Protein AF-A0A968FQK7-F1 (afdb_monomer_lite)

Structure (mmCIF, N/CA/C/O backbone):
data_AF-A0A968FQK7-F1
#
_entry.id   AF-A0A968FQK7-F1
#
loop_
_atom_site.group_PDB
_atom_site.id
_atom_site.type_symbol
_atom_site.label_atom_id
_atom_site.label_alt_id
_atom_site.label_comp_id
_atom_site.label_asym_id
_atom_site.label_entity_id
_atom_site.label_seq_id
_atom_site.pdbx_PDB_ins_code
_atom_site.Cartn_x
_atom_site.Cartn_y
_atom_site.Cartn_z
_atom_site.occupancy
_atom_site.B_iso_or_equiv
_atom_site.auth_seq_id
_atom_site.auth_comp_id
_atom_site.auth_asym_id
_atom_site.auth_atom_id
_atom_site.pdbx_PDB_model_num
ATOM 1 N N . ASN A 1 1 ? -21.101 -0.583 8.663 1.00 57.53 1 ASN A N 1
ATOM 2 C CA . ASN A 1 1 ? -19.684 -0.149 8.711 1.00 57.53 1 ASN A CA 1
ATOM 3 C C . ASN A 1 1 ? -19.726 1.330 9.025 1.00 57.53 1 ASN A C 1
ATOM 5 O O . ASN A 1 1 ? -20.031 2.110 8.135 1.00 57.53 1 ASN A O 1
ATOM 9 N N . ASP A 1 2 ? -19.515 1.697 10.287 1.00 77.81 2 ASP A N 1
ATOM 10 C CA . ASP A 1 2 ? -19.921 3.017 10.812 1.00 77.81 2 ASP A CA 1
ATOM 11 C C . ASP A 1 2 ? -18.791 4.057 10.748 1.00 77.81 2 ASP A C 1
ATOM 13 O O . ASP A 1 2 ? -18.904 5.177 11.250 1.00 77.81 2 ASP A O 1
ATOM 17 N N . ARG A 1 3 ? -17.674 3.683 10.115 1.00 86.56 3 ARG A N 1
ATOM 18 C CA . ARG A 1 3 ? -16.530 4.561 9.874 1.00 86.56 3 ARG A CA 1
ATOM 19 C C . ARG A 1 3 ? -16.900 5.575 8.790 1.00 86.56 3 ARG A C 1
ATOM 21 O O . ARG A 1 3 ? -17.165 5.197 7.654 1.00 86.56 3 ARG A O 1
ATOM 28 N N . LYS A 1 4 ? -16.897 6.864 9.146 1.00 90.44 4 LYS A N 1
ATOM 29 C CA . LYS A 1 4 ? -17.253 7.980 8.245 1.00 90.44 4 LYS A CA 1
ATOM 30 C C . LYS A 1 4 ? -16.057 8.585 7.503 1.00 90.44 4 LYS A C 1
ATOM 32 O O . LYS A 1 4 ? -16.242 9.427 6.634 1.00 90.44 4 LYS A O 1
ATOM 37 N N . VAL A 1 5 ? -14.837 8.180 7.859 1.00 95.06 5 VAL A N 1
ATOM 38 C CA . VAL A 1 5 ? -13.590 8.692 7.277 1.00 95.06 5 VAL A CA 1
ATOM 39 C C . VAL A 1 5 ? -12.828 7.545 6.628 1.00 95.06 5 VAL A C 1
ATOM 41 O O . VAL A 1 5 ? -12.624 6.499 7.249 1.00 95.06 5 VAL A O 1
ATOM 44 N N . PHE A 1 6 ? -12.378 7.771 5.397 1.00 95.62 6 PHE A N 1
ATOM 45 C CA . PHE A 1 6 ? -11.606 6.822 4.604 1.00 95.62 6 PHE A CA 1
ATOM 46 C C . PHE A 1 6 ? -10.269 7.451 4.226 1.00 95.62 6 PHE A C 1
ATOM 48 O O . PHE A 1 6 ? -10.220 8.589 3.766 1.00 95.62 6 PHE A O 1
ATOM 55 N N . VAL A 1 7 ? -9.191 6.700 4.415 1.00 96.06 7 VAL A N 1
ATOM 56 C CA . VAL A 1 7 ? -7.847 7.068 3.969 1.00 96.06 7 VAL A CA 1
ATOM 57 C C . VAL A 1 7 ? -7.402 6.006 2.982 1.00 96.06 7 VAL A C 1
ATOM 59 O O . VAL A 1 7 ? -7.247 4.847 3.362 1.00 96.06 7 VAL A O 1
ATOM 62 N N . LEU A 1 8 ? -7.214 6.392 1.723 1.00 96.88 8 LEU A N 1
ATOM 63 C CA . LEU A 1 8 ? -6.649 5.525 0.696 1.00 96.88 8 LEU A CA 1
ATOM 64 C C . LEU A 1 8 ? -5.222 5.977 0.404 1.00 96.88 8 LEU A C 1
ATOM 66 O O . LEU A 1 8 ? -5.009 7.069 -0.120 1.00 96.88 8 LEU A O 1
ATOM 70 N N . GLU A 1 9 ? -4.253 5.144 0.759 1.00 97.50 9 GLU A N 1
ATOM 71 C CA . GLU A 1 9 ? -2.852 5.382 0.435 1.00 97.50 9 GLU A CA 1
ATOM 72 C C . GLU A 1 9 ? -2.563 4.913 -0.994 1.00 97.50 9 GLU A C 1
ATOM 74 O O . GLU A 1 9 ? -2.763 3.741 -1.301 1.00 97.50 9 GLU A O 1
ATOM 79 N N . TYR A 1 10 ? -2.073 5.812 -1.847 1.00 98.12 10 TYR A N 1
ATOM 80 C CA . TYR A 1 10 ? -1.454 5.450 -3.121 1.00 98.12 10 TYR A CA 1
ATOM 81 C C . TYR A 1 10 ? 0.047 5.355 -2.903 1.00 98.12 10 TYR A C 1
ATOM 83 O O . TYR A 1 10 ? 0.654 6.325 -2.445 1.00 98.12 10 TYR A O 1
ATOM 91 N N . SER A 1 11 ? 0.630 4.195 -3.183 1.00 97.81 11 SER A N 1
ATOM 92 C CA . SER A 1 11 ? 2.005 3.931 -2.772 1.00 97.81 11 SER A CA 1
ATOM 93 C C . SER A 1 11 ? 2.777 3.055 -3.749 1.00 97.81 11 SER A C 1
ATOM 95 O O . SER A 1 11 ? 2.205 2.283 -4.520 1.00 97.81 11 SER A O 1
ATOM 97 N N . ASP A 1 12 ? 4.095 3.198 -3.681 1.00 97.06 12 ASP A N 1
ATOM 98 C CA . ASP A 1 12 ? 5.091 2.498 -4.480 1.00 97.06 12 ASP A CA 1
ATOM 99 C C . ASP A 1 12 ? 6.210 2.022 -3.544 1.00 97.06 12 ASP A C 1
ATOM 101 O O . ASP A 1 12 ? 6.756 2.811 -2.765 1.00 97.06 12 ASP A O 1
ATOM 105 N N . PHE A 1 13 ? 6.554 0.736 -3.620 1.00 95.50 13 PHE A N 1
ATOM 106 C CA . PHE A 1 13 ? 7.530 0.101 -2.732 1.00 95.50 13 PHE A CA 1
ATOM 107 C C . PHE A 1 13 ? 8.973 0.587 -2.914 1.00 95.50 13 PHE A C 1
A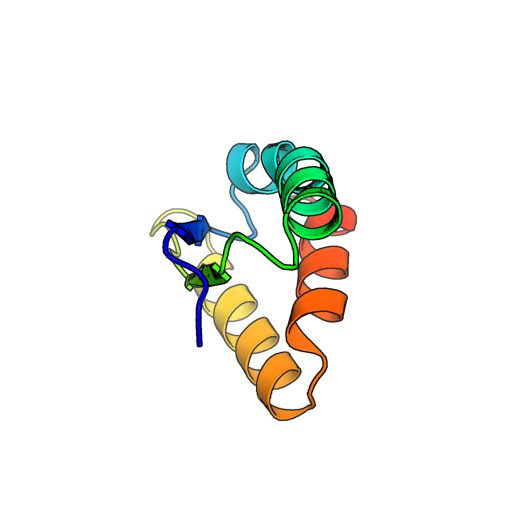TOM 109 O O . PHE A 1 13 ? 9.765 0.450 -1.986 1.00 95.50 13 PHE A O 1
ATOM 116 N N . GLN A 1 14 ? 9.309 1.192 -4.054 1.00 94.62 14 GLN A N 1
ATOM 117 C CA . GLN A 1 14 ? 10.616 1.808 -4.295 1.00 94.62 14 GLN A CA 1
ATOM 118 C C . GLN A 1 14 ? 10.639 3.308 -3.970 1.00 94.62 14 GLN A C 1
ATOM 120 O O . GLN A 1 14 ? 11.696 3.931 -3.967 1.00 94.62 14 GLN A O 1
ATOM 12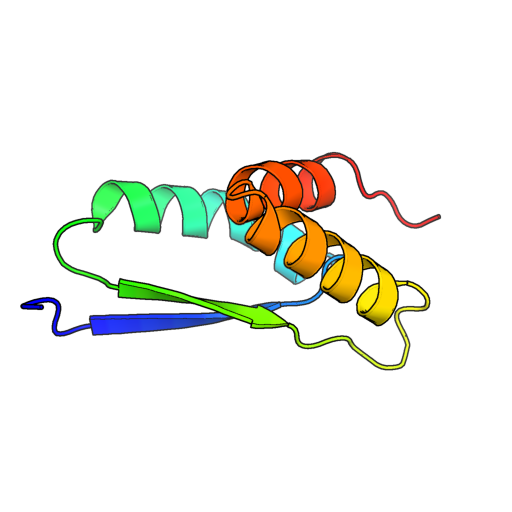5 N N . CYS A 1 15 ? 9.492 3.932 -3.682 1.00 95.56 15 CYS A N 1
ATOM 126 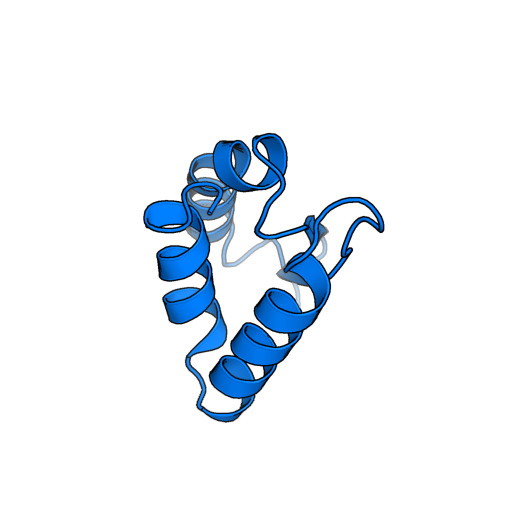C CA . CYS A 1 15 ? 9.458 5.360 -3.387 1.00 95.56 15 CYS A CA 1
ATOM 127 C C . CYS A 1 15 ? 9.975 5.649 -1.960 1.00 95.56 15 CYS A C 1
ATOM 129 O O . CYS A 1 15 ? 9.346 5.251 -0.968 1.00 95.56 15 CYS A O 1
ATOM 131 N N . PRO A 1 16 ? 11.054 6.442 -1.795 1.00 94.12 16 PRO A N 1
ATOM 132 C CA . PRO A 1 16 ? 11.619 6.728 -0.476 1.00 94.12 16 PRO A CA 1
ATOM 133 C C . PRO A 1 16 ? 10.678 7.551 0.418 1.00 94.12 16 PRO A C 1
ATOM 135 O O . PRO A 1 16 ? 10.800 7.517 1.645 1.00 94.12 16 PRO A O 1
ATOM 138 N N . PHE A 1 17 ? 9.733 8.296 -0.161 1.00 95.25 17 PHE A N 1
ATOM 139 C CA . PHE A 1 17 ? 8.716 9.038 0.589 1.00 95.25 17 PHE A CA 1
ATOM 140 C C . PHE A 1 17 ? 7.570 8.127 1.054 1.00 95.25 17 PHE A C 1
ATOM 142 O O . PHE A 1 17 ? 7.152 8.234 2.209 1.00 95.25 17 PHE A O 1
ATOM 149 N N . CYS A 1 18 ? 7.135 7.182 0.209 1.00 96.38 18 CYS A N 1
ATOM 150 C CA . CYS A 1 18 ? 6.173 6.134 0.571 1.00 96.38 18 CYS A CA 1
ATOM 151 C C . CYS A 1 18 ? 6.692 5.280 1.731 1.00 96.38 18 CYS A C 1
ATOM 153 O O . CYS A 1 18 ? 5.967 5.033 2.693 1.00 96.38 18 CYS A O 1
ATOM 155 N N . ARG A 1 19 ? 7.982 4.920 1.715 1.00 94.69 19 ARG A N 1
ATOM 156 C CA . ARG A 1 19 ? 8.634 4.232 2.839 1.00 94.69 19 ARG A CA 1
ATOM 157 C C . ARG A 1 19 ? 8.630 5.077 4.117 1.00 94.69 19 ARG A C 1
ATOM 159 O O . ARG A 1 19 ? 8.256 4.607 5.190 1.00 94.69 19 ARG A O 1
ATOM 166 N N . ARG A 1 20 ? 9.009 6.354 4.009 1.00 95.00 20 ARG A N 1
ATOM 167 C CA . ARG A 1 20 ? 9.147 7.272 5.154 1.00 95.00 20 ARG A CA 1
ATOM 168 C C . ARG A 1 20 ? 7.839 7.522 5.901 1.00 95.00 20 ARG A C 1
ATOM 170 O O . ARG A 1 20 ? 7.873 7.754 7.108 1.00 95.00 20 ARG A O 1
ATOM 177 N N . VAL A 1 21 ? 6.696 7.496 5.215 1.00 95.94 21 VAL A N 1
ATOM 178 C CA . VAL A 1 21 ? 5.393 7.773 5.842 1.00 95.94 21 VAL A CA 1
ATOM 179 C C . VAL A 1 21 ? 4.824 6.571 6.613 1.00 95.94 21 VAL A C 1
ATOM 181 O O . VAL A 1 21 ? 3.980 6.757 7.497 1.00 95.94 21 VAL A O 1
ATOM 184 N N . GLN A 1 22 ? 5.314 5.348 6.367 1.00 95.56 22 GLN A N 1
ATOM 185 C CA . GLN A 1 22 ? 4.756 4.123 6.958 1.00 95.56 22 GLN A CA 1
ATOM 186 C C . GLN A 1 22 ? 4.665 4.116 8.489 1.00 95.56 22 GLN A C 1
ATOM 188 O O . GLN A 1 22 ? 3.606 3.746 9.012 1.00 95.56 22 GLN A O 1
ATOM 193 N N . PRO A 1 23 ? 5.680 4.568 9.257 1.00 94.94 23 PRO A N 1
ATOM 194 C CA . PRO A 1 23 ? 5.572 4.616 10.714 1.00 94.94 23 PRO A CA 1
ATOM 195 C C . PRO A 1 23 ? 4.416 5.507 11.190 1.00 94.94 23 PRO A C 1
ATOM 197 O O . PRO A 1 23 ? 3.729 5.178 12.161 1.00 94.94 23 PRO A O 1
ATOM 200 N N . THR A 1 24 ? 4.156 6.615 10.491 1.00 96.38 24 THR A N 1
ATOM 201 C CA . THR A 1 24 ? 3.042 7.525 10.787 1.00 96.38 24 THR A CA 1
ATOM 202 C C . THR A 1 24 ? 1.703 6.872 10.456 1.00 96.38 24 THR A C 1
ATOM 204 O O . THR A 1 24 ? 0.811 6.856 11.305 1.00 96.38 24 THR A O 1
ATOM 207 N N . LEU A 1 25 ? 1.568 6.251 9.279 1.00 95.94 25 LEU A N 1
ATOM 208 C CA . LEU A 1 25 ? 0.345 5.533 8.902 1.00 95.94 25 LEU A CA 1
ATOM 209 C C . LEU A 1 25 ? 0.053 4.358 9.841 1.00 95.94 25 LEU A C 1
ATOM 211 O O . LEU A 1 25 ? -1.102 4.110 10.182 1.00 95.94 25 LEU A O 1
ATOM 215 N N . LYS A 1 26 ? 1.079 3.650 10.327 1.00 94.06 26 LYS A N 1
ATOM 216 C CA . LYS A 1 26 ? 0.931 2.583 11.331 1.00 94.06 26 LYS A CA 1
ATOM 217 C C . LYS A 1 26 ? 0.393 3.123 12.660 1.00 94.06 26 LYS A C 1
ATOM 219 O O . LYS A 1 26 ? -0.530 2.540 13.233 1.00 94.06 26 LYS A O 1
ATOM 224 N N . LYS A 1 27 ? 0.895 4.276 13.121 1.00 96.00 27 LYS A N 1
ATOM 225 C CA . LYS A 1 27 ? 0.369 4.969 14.314 1.00 96.00 27 LYS A CA 1
ATOM 226 C C . LYS A 1 27 ? -1.086 5.408 14.124 1.00 96.00 27 LYS A C 1
ATOM 228 O O . LYS A 1 27 ? -1.890 5.210 15.033 1.00 96.00 27 LYS A O 1
ATOM 233 N N . LEU A 1 28 ? -1.443 5.956 12.959 1.00 95.50 28 LEU A N 1
ATOM 234 C CA . LEU A 1 28 ? -2.816 6.379 12.654 1.00 95.50 28 LEU A CA 1
ATOM 235 C C . LEU A 1 28 ? -3.786 5.194 12.592 1.00 95.50 28 LEU A C 1
ATOM 237 O O . LEU A 1 28 ? -4.836 5.248 13.232 1.00 95.50 28 LEU A O 1
ATOM 241 N N . ARG A 1 29 ? -3.405 4.103 11.913 1.00 93.69 29 ARG A N 1
ATOM 242 C CA . ARG A 1 29 ? -4.172 2.847 11.870 1.00 93.69 29 ARG A CA 1
ATOM 243 C C . ARG A 1 29 ? -4.470 2.324 13.273 1.00 93.69 29 ARG A C 1
ATOM 245 O O . ARG A 1 29 ? -5.618 2.012 13.571 1.00 93.69 29 ARG A O 1
ATOM 252 N N . LYS A 1 30 ? -3.468 2.311 14.161 1.00 94.38 30 LYS A N 1
ATOM 253 C CA . LYS A 1 30 ? -3.641 1.890 15.562 1.00 94.38 30 LYS A CA 1
ATOM 254 C C . LYS A 1 30 ? -4.538 2.849 16.352 1.00 94.38 30 LYS A C 1
ATOM 256 O O . LYS A 1 30 ? -5.436 2.402 17.056 1.00 94.38 30 LYS A O 1
ATOM 261 N N . ARG A 1 31 ? -4.310 4.162 16.244 1.00 96.19 31 ARG A N 1
ATOM 262 C CA . ARG A 1 31 ? -5.035 5.181 17.024 1.00 96.19 31 ARG A CA 1
ATOM 263 C C . ARG A 1 31 ? -6.504 5.317 16.620 1.00 96.19 31 ARG A C 1
ATOM 265 O O . ARG A 1 31 ? -7.335 5.627 17.468 1.00 96.19 31 ARG A O 1
ATOM 272 N N . TYR A 1 32 ? -6.821 5.104 15.345 1.00 95.12 32 TYR A N 1
ATOM 273 C CA . TYR A 1 32 ? -8.145 5.369 14.781 1.00 95.12 32 TYR A CA 1
ATOM 274 C C . TYR A 1 32 ? -8.840 4.122 14.214 1.00 95.12 32 TYR A C 1
ATOM 276 O O . TYR A 1 32 ? -9.780 4.263 13.435 1.00 95.12 32 TYR A O 1
ATOM 284 N N . ALA A 1 33 ? -8.441 2.914 14.625 1.00 91.00 33 ALA A N 1
ATOM 285 C CA . ALA A 1 33 ? -8.958 1.643 14.098 1.00 91.00 33 ALA A CA 1
ATOM 286 C C . ALA A 1 33 ? -10.501 1.522 14.095 1.00 91.00 33 ALA A C 1
ATOM 288 O O . ALA A 1 33 ? -11.080 0.900 13.201 1.00 91.00 33 ALA A O 1
ATOM 289 N N . SER A 1 34 ? -11.187 2.130 15.070 1.00 92.69 34 SER A N 1
ATOM 290 C CA . SER A 1 34 ? -12.656 2.129 15.173 1.00 92.69 34 SER A CA 1
ATOM 291 C C . SER A 1 34 ? -13.346 3.278 14.427 1.00 92.69 34 SER A C 1
ATOM 293 O O . SER A 1 34 ? -14.563 3.254 14.281 1.00 92.69 34 SER A O 1
ATOM 295 N N . LYS A 1 35 ? -12.596 4.280 13.950 1.00 94.12 35 LYS A N 1
ATOM 296 C CA . LYS A 1 35 ? -13.142 5.530 13.385 1.00 94.12 35 LYS A CA 1
ATOM 297 C C . LYS A 1 35 ? -12.806 5.741 11.909 1.00 94.12 35 LYS A C 1
ATOM 299 O O . LYS A 1 35 ? -13.595 6.356 11.197 1.00 94.12 35 LYS A O 1
ATOM 304 N N . VAL A 1 36 ? -11.651 5.251 11.463 1.00 95.19 36 VAL A N 1
ATOM 305 C CA . VAL A 1 36 ? -11.111 5.481 10.118 1.00 95.19 36 VAL A CA 1
ATOM 306 C C . VAL A 1 36 ? -10.888 4.147 9.422 1.00 95.19 36 VAL A C 1
ATOM 308 O O . VAL A 1 36 ? -10.316 3.225 10.003 1.00 95.19 36 VAL A O 1
ATOM 311 N N . GLN A 1 37 ? -11.355 4.046 8.181 1.00 94.75 37 GLN A N 1
ATOM 312 C CA . GLN A 1 37 ? -11.068 2.914 7.310 1.00 94.75 37 GLN A CA 1
ATOM 313 C C . GLN A 1 37 ? -9.817 3.229 6.489 1.00 94.75 37 GLN A C 1
ATOM 315 O O . GLN A 1 37 ? -9.761 4.260 5.821 1.00 94.75 37 GLN A O 1
ATOM 320 N N . PHE A 1 38 ? -8.828 2.340 6.525 1.00 94.56 38 PHE A N 1
ATOM 321 C CA . PHE A 1 38 ? -7.596 2.485 5.753 1.00 94.56 38 PHE A CA 1
ATOM 322 C C . PHE A 1 38 ? -7.596 1.509 4.580 1.00 94.56 38 PHE A C 1
ATOM 324 O O . PHE A 1 38 ? -7.812 0.313 4.768 1.00 94.56 38 PHE A O 1
ATOM 331 N N . GLY A 1 39 ? -7.354 2.033 3.385 1.00 94.81 39 GLY A N 1
ATOM 332 C CA . GLY A 1 39 ? -7.109 1.273 2.168 1.00 94.81 39 GLY A CA 1
ATOM 333 C C . GLY A 1 39 ? -5.709 1.551 1.634 1.00 94.81 39 GLY A C 1
ATOM 334 O O . GLY A 1 39 ? -5.099 2.573 1.952 1.00 94.81 39 GLY A O 1
ATOM 335 N N . TYR A 1 40 ? -5.227 0.646 0.793 1.00 97.31 40 TYR A N 1
ATOM 336 C CA . TYR A 1 40 ? -3.953 0.761 0.096 1.00 97.31 40 TYR A CA 1
ATOM 337 C C . TYR A 1 40 ? -4.190 0.484 -1.388 1.00 97.31 40 TYR A C 1
ATOM 339 O O . TYR A 1 40 ? -4.898 -0.464 -1.734 1.00 97.31 40 TYR A O 1
ATOM 347 N N . ARG A 1 41 ? -3.613 1.303 -2.263 1.00 97.88 41 ARG A N 1
ATOM 348 C CA . ARG A 1 41 ? -3.656 1.144 -3.713 1.00 97.88 41 ARG A CA 1
ATOM 349 C C . ARG A 1 41 ? -2.250 1.282 -4.277 1.00 97.88 41 ARG A C 1
ATOM 351 O O . ARG A 1 41 ? -1.573 2.279 -4.044 1.00 97.88 41 ARG A O 1
ATOM 358 N N . HIS A 1 42 ? -1.830 0.283 -5.046 1.00 98.06 42 HIS A N 1
ATOM 359 C CA . HIS A 1 42 ? -0.557 0.336 -5.759 1.00 98.06 42 HIS A CA 1
ATOM 360 C C . HIS A 1 42 ? -0.567 1.478 -6.773 1.00 98.06 42 HIS A C 1
ATOM 362 O O . HIS A 1 42 ? -1.538 1.655 -7.515 1.00 98.06 42 HIS A O 1
ATOM 368 N N . PHE A 1 43 ? 0.520 2.238 -6.802 1.00 98.19 43 PHE A N 1
ATOM 369 C CA . PHE A 1 43 ? 0.762 3.309 -7.761 1.00 98.19 43 PHE A CA 1
ATOM 370 C C . PHE A 1 43 ? 2.203 3.214 -8.286 1.00 98.19 43 PHE A C 1
ATOM 372 O O . PHE A 1 43 ? 3.033 4.056 -7.948 1.00 98.19 43 PHE A O 1
ATOM 379 N N . PRO A 1 44 ? 2.525 2.156 -9.056 1.00 96.50 44 PRO A N 1
ATOM 380 C CA . PRO A 1 44 ? 3.882 1.917 -9.526 1.00 96.50 44 PRO A CA 1
ATOM 381 C C . PRO A 1 44 ? 4.318 3.028 -10.483 1.00 96.50 44 PRO A C 1
ATOM 383 O O . PRO A 1 44 ? 3.699 3.249 -11.527 1.00 96.50 44 PRO A O 1
ATOM 386 N N . LEU A 1 45 ? 5.386 3.734 -10.125 1.00 96.50 45 LEU A N 1
ATOM 387 C CA . LEU A 1 45 ? 5.941 4.807 -10.935 1.00 96.50 45 LEU A CA 1
ATOM 388 C C . LEU A 1 45 ? 6.774 4.210 -12.078 1.00 96.50 45 LEU A C 1
ATOM 390 O O . LEU A 1 45 ? 7.559 3.289 -11.855 1.00 96.50 45 LEU A O 1
ATO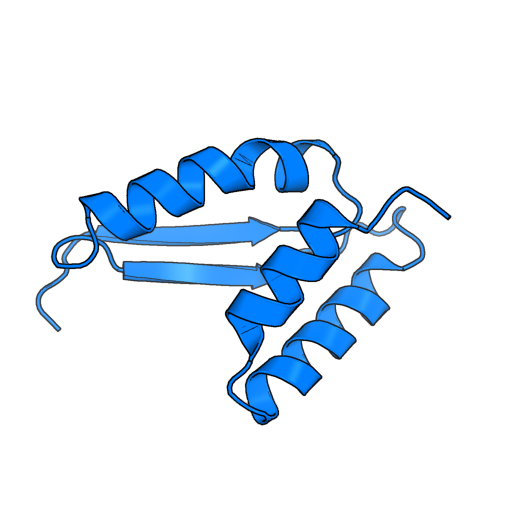M 394 N N . PRO A 1 46 ? 6.670 4.741 -13.308 1.00 96.00 46 PRO A N 1
ATOM 395 C CA . PRO A 1 46 ? 7.265 4.113 -14.493 1.00 96.00 46 PRO A CA 1
ATOM 396 C C . PRO A 1 46 ? 8.801 4.053 -14.463 1.00 96.00 46 PRO A C 1
ATOM 398 O O . PRO A 1 46 ? 9.402 3.261 -15.181 1.00 96.00 46 PRO A O 1
ATOM 401 N N . PHE A 1 47 ? 9.446 4.879 -13.636 1.00 95.56 47 PHE A N 1
ATOM 402 C CA . PHE A 1 47 ? 10.901 4.908 -13.458 1.00 95.56 47 PHE A CA 1
ATOM 403 C C . PHE A 1 47 ? 11.409 3.973 -12.344 1.00 95.56 47 PHE A C 1
ATOM 405 O O . PHE A 1 47 ? 12.619 3.815 -12.181 1.00 95.56 47 PHE A O 1
ATOM 412 N N . HIS A 1 48 ? 10.515 3.326 -11.595 1.00 95.31 48 HIS A N 1
ATOM 413 C CA . HIS A 1 48 ? 10.853 2.332 -10.583 1.00 95.31 48 HIS A CA 1
ATOM 414 C C . HIS A 1 48 ? 10.787 0.920 -11.185 1.00 95.31 48 HIS A C 1
ATOM 416 O O . HIS A 1 48 ? 9.717 0.343 -11.377 1.00 95.31 48 HIS A O 1
ATOM 422 N N . LYS A 1 49 ? 11.961 0.358 -11.501 1.00 95.44 49 LYS A N 1
ATOM 423 C CA . LYS A 1 49 ? 12.119 -0.885 -12.287 1.00 95.44 49 LYS A CA 1
ATOM 424 C C . LYS A 1 49 ? 11.375 -2.109 -11.730 1.00 95.44 49 LYS A C 1
ATOM 426 O O . LYS A 1 49 ? 10.968 -2.975 -12.496 1.00 95.44 49 LYS A O 1
ATOM 431 N N . GLN A 1 50 ? 11.245 -2.204 -10.414 1.00 95.56 50 GLN A N 1
ATOM 432 C CA . GLN A 1 50 ? 10.622 -3.303 -9.677 1.00 95.56 50 GLN A CA 1
ATOM 433 C C . GLN A 1 50 ? 9.232 -2.953 -9.129 1.00 95.56 50 GLN A C 1
ATOM 435 O O . GLN A 1 50 ? 8.585 -3.839 -8.579 1.00 95.56 50 GLN A O 1
ATOM 440 N N . ALA A 1 51 ? 8.738 -1.717 -9.268 1.00 95.19 51 ALA A N 1
ATOM 441 C CA . ALA A 1 51 ? 7.502 -1.290 -8.606 1.00 95.19 51 ALA A CA 1
ATOM 442 C C . ALA A 1 51 ? 6.293 -2.171 -8.954 1.00 95.19 51 ALA A C 1
ATOM 444 O O . ALA A 1 51 ? 5.541 -2.560 -8.062 1.00 95.19 51 ALA A O 1
ATOM 445 N N . VAL A 1 52 ? 6.144 -2.548 -10.230 1.00 97.44 52 VAL A N 1
ATOM 446 C CA . VAL A 1 52 ? 5.076 -3.460 -10.679 1.00 97.44 52 VAL A CA 1
ATOM 447 C C . VAL A 1 52 ? 5.239 -4.849 -10.056 1.00 97.44 52 VAL A C 1
ATOM 449 O O . VAL A 1 52 ? 4.297 -5.358 -9.458 1.00 97.44 52 VAL A O 1
ATOM 452 N N . ARG A 1 53 ? 6.442 -5.434 -10.107 1.00 97.12 53 ARG A N 1
ATOM 453 C CA . ARG A 1 53 ? 6.701 -6.779 -9.562 1.00 97.12 53 ARG A CA 1
ATOM 454 C C . ARG A 1 53 ? 6.516 -6.846 -8.049 1.00 97.12 53 ARG A C 1
ATOM 456 O O . ARG A 1 53 ? 6.026 -7.840 -7.527 1.00 97.12 53 ARG A O 1
ATOM 463 N N . LEU A 1 54 ? 6.904 -5.793 -7.330 1.00 96.38 54 LEU A N 1
ATOM 464 C CA . LEU A 1 54 ? 6.702 -5.701 -5.884 1.00 96.38 54 LEU A CA 1
ATOM 465 C C . LEU A 1 54 ? 5.216 -5.556 -5.539 1.00 96.38 54 LEU A C 1
ATOM 467 O O . LEU A 1 54 ? 4.752 -6.192 -4.595 1.00 96.38 54 LEU A O 1
ATOM 471 N N . ALA A 1 55 ? 4.461 -4.777 -6.321 1.00 97.38 55 ALA A N 1
ATOM 472 C CA . ALA A 1 55 ? 3.010 -4.692 -6.185 1.00 97.38 55 ALA A CA 1
ATOM 473 C C . ALA A 1 55 ? 2.340 -6.059 -6.395 1.00 97.38 55 ALA A C 1
ATOM 475 O O . ALA A 1 55 ? 1.554 -6.485 -5.549 1.00 97.38 55 ALA A O 1
ATOM 476 N N . GLU A 1 56 ? 2.708 -6.779 -7.458 1.00 98.19 56 GLU A N 1
ATOM 477 C CA . GLU A 1 56 ? 2.243 -8.147 -7.728 1.00 98.19 56 GLU A CA 1
ATOM 478 C C . GLU A 1 56 ? 2.592 -9.105 -6.582 1.00 98.19 56 GLU A C 1
ATOM 480 O O . GLU A 1 56 ? 1.719 -9.810 -6.084 1.00 98.19 56 GLU A O 1
ATOM 485 N N . ALA A 1 57 ? 3.837 -9.088 -6.094 1.00 97.31 57 ALA A N 1
ATOM 486 C CA . ALA A 1 57 ? 4.264 -9.932 -4.977 1.00 97.31 57 ALA A CA 1
ATOM 487 C C . ALA A 1 57 ? 3.434 -9.681 -3.704 1.00 97.31 57 ALA A C 1
ATOM 489 O O . ALA A 1 57 ? 3.127 -10.610 -2.954 1.00 97.31 57 ALA A O 1
ATOM 490 N N . VAL A 1 58 ? 3.033 -8.432 -3.466 1.00 97.75 58 VAL A N 1
ATOM 491 C CA . VAL A 1 58 ? 2.186 -8.062 -2.328 1.00 97.75 58 VAL A CA 1
ATOM 492 C C . VAL A 1 58 ? 0.738 -8.505 -2.518 1.00 97.75 58 VAL A C 1
ATOM 494 O O . VAL A 1 58 ? 0.098 -8.895 -1.539 1.00 97.75 58 VAL A O 1
ATOM 497 N N . GLU A 1 59 ? 0.216 -8.496 -3.742 1.00 98.06 59 GLU A N 1
ATOM 498 C CA . GLU A 1 59 ? -1.084 -9.106 -4.045 1.00 98.06 59 GLU A CA 1
ATOM 499 C C . GLU A 1 59 ? -1.046 -10.628 -3.859 1.00 98.06 59 GLU A C 1
ATOM 501 O O . GLU A 1 59 ? -1.914 -11.174 -3.185 1.00 98.06 59 GLU A O 1
ATOM 506 N N . CYS A 1 60 ? 0.024 -11.308 -4.279 1.00 98.38 60 CYS A N 1
ATOM 507 C CA . CYS A 1 60 ? 0.209 -12.731 -3.973 1.00 98.38 60 CYS A CA 1
ATOM 508 C C . CYS A 1 60 ? 0.239 -13.001 -2.456 1.00 98.38 60 CYS A C 1
ATOM 510 O O . CYS A 1 60 ? -0.266 -14.020 -1.983 1.00 98.38 60 CYS A O 1
ATOM 512 N N . ALA A 1 61 ? 0.824 -12.094 -1.665 1.00 98.12 61 ALA A N 1
ATOM 513 C CA . ALA A 1 61 ? 0.773 -12.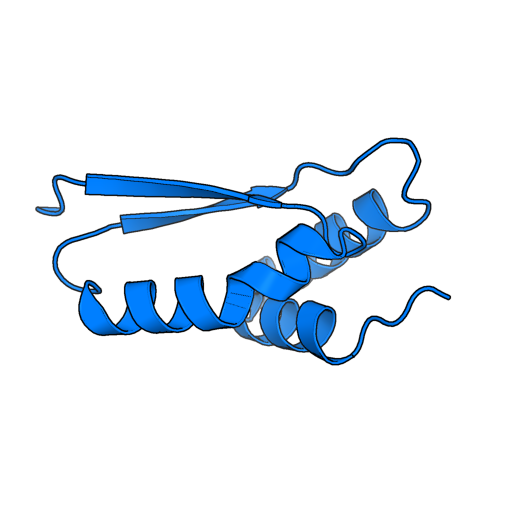178 -0.206 1.00 98.12 61 ALA A CA 1
ATOM 514 C C . ALA A 1 61 ? -0.635 -11.890 0.346 1.00 98.12 61 ALA A C 1
ATOM 516 O O . ALA A 1 61 ? -1.005 -12.436 1.387 1.00 98.12 61 ALA A O 1
ATOM 517 N N . ARG A 1 62 ? -1.441 -11.058 -0.329 1.00 97.75 62 ARG A N 1
ATOM 518 C CA . ARG A 1 62 ? -2.848 -10.812 0.024 1.00 97.75 62 ARG A CA 1
ATOM 519 C C . ARG A 1 62 ? -3.692 -12.064 -0.129 1.00 97.75 62 ARG A C 1
ATOM 521 O O . ARG A 1 62 ? -4.451 -12.356 0.792 1.00 97.75 62 ARG A O 1
ATOM 528 N N . ASP A 1 63 ? -3.511 -12.807 -1.215 1.00 98.38 63 ASP A N 1
ATOM 529 C CA . ASP A 1 63 ? -4.214 -14.075 -1.451 1.00 98.38 63 ASP A CA 1
ATOM 530 C C . ASP A 1 63 ? -3.918 -15.106 -0.348 1.00 98.38 63 ASP A C 1
ATOM 532 O O . ASP A 1 63 ? -4.743 -15.959 -0.033 1.00 98.38 63 ASP A O 1
ATOM 536 N N . GLN A 1 64 ? -2.764 -14.971 0.312 1.00 98.25 64 GLN A N 1
ATOM 537 C CA . GLN A 1 64 ? -2.347 -15.774 1.466 1.00 98.25 64 GLN A CA 1
ATOM 538 C C . GLN A 1 64 ? -2.741 -15.163 2.825 1.00 98.25 64 GLN A C 1
ATOM 540 O O . GLN A 1 64 ? -2.329 -15.662 3.870 1.00 98.25 64 GLN A O 1
ATOM 545 N N . GLY A 1 65 ? -3.490 -14.055 2.850 1.00 97.94 65 GLY A N 1
ATOM 546 C CA . GLY A 1 65 ? -3.895 -13.357 4.077 1.00 97.94 65 GLY A CA 1
ATOM 547 C C . GLY A 1 65 ? -2.783 -12.553 4.768 1.00 97.94 65 GLY A C 1
ATOM 548 O O . GLY A 1 65 ? -2.959 -12.105 5.899 1.00 97.94 65 GLY A O 1
ATOM 549 N N . ARG A 1 66 ? -1.641 -12.335 4.104 1.00 97.88 66 ARG A N 1
ATOM 550 C CA . ARG A 1 66 ? -0.409 -11.748 4.673 1.00 97.88 66 ARG A CA 1
ATOM 551 C C . ARG A 1 66 ? -0.015 -10.400 4.066 1.00 97.88 66 ARG A C 1
ATOM 553 O O . ARG A 1 66 ? 1.136 -9.980 4.171 1.00 97.88 66 ARG A O 1
ATOM 560 N N . PHE A 1 67 ? -0.972 -9.683 3.475 1.00 96.44 67 PHE A N 1
ATOM 561 C CA . PHE A 1 67 ? -0.738 -8.396 2.807 1.00 96.44 67 PHE A CA 1
ATOM 562 C C . PHE A 1 67 ? 0.069 -7.402 3.661 1.00 96.44 67 PHE A C 1
ATOM 564 O O . PHE A 1 67 ? 1.119 -6.928 3.238 1.00 96.44 67 PHE A O 1
ATOM 571 N N . TRP A 1 68 ? -0.400 -7.092 4.877 1.00 94.25 68 TRP A N 1
ATOM 572 C CA . TRP A 1 68 ? 0.221 -6.058 5.715 1.00 94.25 68 TRP A CA 1
ATOM 573 C C . TRP A 1 68 ? 1.596 -6.461 6.242 1.00 94.25 68 TRP A C 1
ATOM 575 O O . TRP A 1 68 ? 2.476 -5.610 6.332 1.00 94.25 68 TRP A O 1
ATOM 585 N N . GLU A 1 69 ? 1.778 -7.742 6.561 1.00 95.56 69 GLU A N 1
ATOM 586 C CA . GLU A 1 69 ? 3.054 -8.287 7.020 1.00 95.56 69 GLU A CA 1
ATOM 587 C C . GLU A 1 69 ? 4.112 -8.184 5.919 1.00 95.56 69 GLU A C 1
ATOM 589 O O . GLU A 1 69 ? 5.194 -7.650 6.152 1.00 95.56 69 GLU A O 1
ATOM 594 N N . PHE A 1 70 ? 3.778 -8.617 4.700 1.00 96.12 70 PHE A N 1
ATOM 595 C CA . PHE A 1 70 ? 4.709 -8.556 3.578 1.00 96.12 70 PHE A CA 1
ATOM 596 C C . PHE A 1 70 ? 4.988 -7.114 3.134 1.00 96.12 70 PHE A C 1
ATOM 598 O O . PHE A 1 70 ? 6.135 -6.757 2.883 1.00 96.12 70 PHE A O 1
ATOM 605 N N . GLN A 1 71 ? 3.973 -6.247 3.138 1.00 95.62 71 GLN A N 1
ATOM 606 C CA . GLN A 1 71 ? 4.149 -4.811 2.908 1.00 95.62 71 GLN A CA 1
ATOM 607 C C . GLN A 1 71 ? 5.087 -4.167 3.949 1.00 95.62 71 GLN A C 1
ATOM 609 O O . GLN A 1 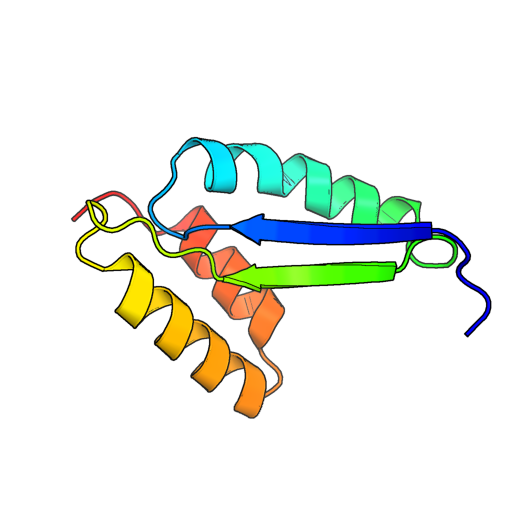71 ? 5.939 -3.361 3.578 1.00 95.62 71 GLN A O 1
ATOM 614 N N . ASP A 1 72 ? 4.986 -4.538 5.232 1.00 94.00 72 ASP A N 1
ATOM 615 C CA . ASP A 1 72 ? 5.899 -4.048 6.276 1.00 94.00 72 ASP A CA 1
ATOM 616 C C . ASP A 1 72 ? 7.343 -4.549 6.044 1.00 94.00 72 ASP A C 1
ATOM 618 O O . ASP A 1 72 ? 8.285 -3.786 6.257 1.00 94.00 72 ASP A O 1
ATOM 622 N N . ILE A 1 73 ? 7.525 -5.795 5.577 1.00 93.69 73 ILE A N 1
ATOM 623 C CA . ILE A 1 73 ? 8.840 -6.350 5.200 1.00 93.69 73 ILE A CA 1
ATOM 624 C C . ILE A 1 73 ? 9.442 -5.553 4.042 1.00 93.69 73 ILE A C 1
ATOM 626 O O . ILE A 1 73 ? 10.575 -5.090 4.156 1.00 93.69 73 ILE A O 1
ATOM 630 N N . LEU A 1 74 ? 8.685 -5.335 2.961 1.00 94.00 74 LEU A N 1
ATOM 631 C CA . LEU A 1 74 ? 9.176 -4.583 1.805 1.00 94.00 74 LEU A CA 1
ATOM 632 C C . LEU A 1 74 ? 9.607 -3.171 2.200 1.00 94.00 74 LEU A C 1
ATOM 634 O O . LEU A 1 74 ? 10.705 -2.751 1.862 1.00 94.00 74 LEU A O 1
ATOM 638 N N . TYR A 1 75 ? 8.813 -2.448 2.987 1.00 93.38 75 TYR A N 1
ATOM 639 C CA . TYR A 1 75 ? 9.212 -1.104 3.405 1.00 93.38 75 TYR A CA 1
ATOM 640 C C . TYR A 1 75 ? 10.369 -1.065 4.411 1.00 93.38 75 TYR A C 1
ATOM 642 O O . TYR A 1 75 ? 10.997 -0.016 4.553 1.00 93.38 75 TYR A O 1
ATOM 650 N N . ARG A 1 76 ? 10.664 -2.158 5.118 1.00 88.38 76 ARG A N 1
ATOM 651 C CA . ARG A 1 76 ? 11.809 -2.235 6.035 1.00 88.38 76 ARG A CA 1
ATOM 652 C C . ARG A 1 76 ? 13.099 -2.611 5.309 1.00 88.38 76 ARG A C 1
ATOM 654 O O . ARG A 1 76 ? 14.128 -1.989 5.559 1.00 88.38 76 ARG A O 1
ATOM 661 N N . ASP A 1 77 ? 13.020 -3.610 4.435 1.00 77.88 77 ASP A N 1
ATOM 662 C CA . ASP A 1 77 ? 14.187 -4.330 3.920 1.00 77.88 77 ASP A CA 1
ATOM 663 C C . ASP A 1 77 ? 14.511 -3.975 2.463 1.00 77.88 77 ASP A C 1
ATOM 665 O O . ASP A 1 77 ? 15.622 -4.237 2.001 1.00 77.88 77 ASP A O 1
ATOM 669 N N . TYR A 1 78 ? 13.580 -3.353 1.729 1.00 66.38 78 TYR A N 1
ATOM 670 C CA . TYR A 1 78 ? 13.843 -2.917 0.363 1.00 66.38 78 TYR A CA 1
ATOM 671 C C . TYR A 1 78 ? 14.757 -1.687 0.375 1.00 66.38 78 TYR A C 1
ATOM 673 O O . TYR A 1 78 ? 14.329 -0.553 0.619 1.00 66.38 78 TYR A O 1
ATOM 681 N N . ASN A 1 79 ? 16.041 -1.937 0.140 1.00 57.41 79 ASN A N 1
ATOM 682 C CA . ASN A 1 79 ? 17.010 -0.945 -0.293 1.00 57.41 79 ASN A CA 1
ATOM 683 C C . ASN A 1 79 ? 17.195 -1.121 -1.795 1.00 57.41 79 ASN A C 1
ATOM 685 O O . ASN A 1 79 ? 17.312 -2.254 -2.257 1.00 57.41 79 ASN A O 1
ATOM 689 N N . ASP A 1 80 ? 17.175 -0.005 -2.519 1.00 53.16 80 ASP A N 1
ATOM 690 C CA . ASP A 1 80 ? 17.302 0.063 -3.972 1.00 53.16 80 ASP A CA 1
ATOM 691 C C . ASP A 1 80 ? 18.427 -0.860 -4.476 1.00 53.16 80 ASP A C 1
ATOM 693 O O . ASP A 1 80 ? 19.609 -0.553 -4.316 1.00 53.16 80 ASP A O 1
ATOM 697 N N . ALA A 1 81 ? 18.042 -2.006 -5.041 1.00 42.91 81 ALA A N 1
ATOM 698 C CA . ALA A 1 81 ? 18.906 -2.892 -5.813 1.00 42.91 81 ALA A CA 1
ATOM 699 C C . ALA A 1 81 ? 18.649 -2.665 -7.306 1.00 42.91 81 ALA A C 1
ATOM 701 O O . ALA A 1 81 ? 17.458 -2.674 -7.710 1.00 42.91 81 ALA A O 1
#

Secondary structure (DSSP, 8-state):
----EEEEEEE-TT-HHHHHHHHHHHHHHHHTTTTEEEEEEE---TT-TTHHHHHHHHHHHHHTT-HHHHHHHHHHH----

Sequence (81 aa):
NDRKVFVLEYSDFQCPFCRRVQPTLKKLRKRYASKVQFGYRHFPLPFHKQAVRLAEAVECARDQGRFWEFQDILYRDYNDA

Radius of gyration: 13.14 Å; chains: 1; bounding box: 39×25×32 Å

Foldseek 3Di:
DPAPAEAEDEDFLQDPVRLVCVVVVVVVCVVQVPHYHYHYDYDHDPPQPCRVVLVVVLVVCVVVVRNVVSSNVSSVPDDPD

pLDDT: mean 92.73, std 10.33, range [42.91, 98.38]